Protein AF-A0AAJ6AC13-F1 (afdb_monomer)

Nearest PDB structures (foldseek):
  7mqa-assembly1_SB  TM=4.534E-01  e=7.422E+00  Homo sapiens

Secondary structure (DSSP, 8-state):
--TTT---------SS--HHHHHHHHHHHHHTT-----EEESS-TTHHHHHHTS-EEE-HHHHHHHHHHHHHHGGG-

pLDDT: mean 88.67, std 9.57, range [51.88, 96.69]

Structure (mmCIF, N/CA/C/O backbone):
data_AF-A0AAJ6AC13-F1
#
_entry.id   AF-A0AAJ6AC13-F1
#
loop_
_atom_site.group_PDB
_atom_site.id
_atom_site.type_symbol
_atom_site.label_atom_id
_atom_site.label_alt_id
_atom_site.label_comp_id
_atom_site.label_asym_id
_atom_site.label_entity_id
_atom_site.label_seq_id
_atom_site.pdbx_PDB_ins_code
_atom_site.Cartn_x
_atom_site.Cartn_y
_atom_site.Cartn_z
_atom_site.occupancy
_atom_site.B_iso_or_equiv
_atom_site.auth_seq_id
_atom_site.auth_comp_id
_atom_site.auth_asym_id
_atom_site.auth_atom_id
_atom_site.pdbx_PDB_model_num
ATOM 1 N N . MET A 1 1 ? 1.004 -3.588 7.553 1.00 78.50 1 MET A N 1
ATOM 2 C CA . MET A 1 1 ? 1.656 -4.512 8.500 1.00 78.50 1 MET A CA 1
ATOM 3 C C . MET A 1 1 ? 1.805 -3.763 9.808 1.00 78.50 1 MET A C 1
ATOM 5 O O . MET A 1 1 ? 2.113 -2.578 9.737 1.00 78.50 1 MET A O 1
ATOM 9 N N . ASP A 1 2 ? 1.524 -4.371 10.955 1.00 84.94 2 ASP A N 1
ATOM 10 C CA . ASP A 1 2 ? 1.800 -3.692 12.224 1.00 84.94 2 ASP A CA 1
ATOM 11 C C . ASP A 1 2 ? 3.307 -3.718 12.531 1.00 84.94 2 ASP A C 1
ATOM 13 O O . ASP A 1 2 ? 4.030 -4.633 12.127 1.00 84.94 2 ASP A O 1
ATOM 17 N N . SER A 1 3 ? 3.806 -2.688 13.209 1.00 83.56 3 SER A N 1
ATOM 18 C CA . SER A 1 3 ? 5.241 -2.518 13.446 1.00 83.56 3 SER A CA 1
ATOM 19 C C . SER A 1 3 ? 5.815 -3.513 14.456 1.00 83.56 3 SER A C 1
ATOM 21 O O . SER A 1 3 ? 7.015 -3.787 14.379 1.00 83.56 3 SER A O 1
ATOM 23 N N . LEU A 1 4 ? 4.983 -4.060 15.349 1.00 87.38 4 LEU A N 1
ATOM 24 C CA . LEU A 1 4 ? 5.389 -4.925 16.454 1.00 87.38 4 LEU A CA 1
ATOM 25 C C . LEU A 1 4 ? 5.429 -6.400 16.034 1.00 87.38 4 LEU A C 1
ATOM 27 O O . LEU A 1 4 ? 6.490 -7.014 16.028 1.00 87.38 4 LEU A O 1
ATOM 31 N N . SER A 1 5 ? 4.286 -6.956 15.638 1.00 90.94 5 SER A N 1
ATOM 32 C CA . SER A 1 5 ? 4.117 -8.372 15.301 1.00 90.94 5 SER A CA 1
ATOM 33 C C . SER A 1 5 ? 4.453 -8.707 13.848 1.00 90.94 5 SER A C 1
ATOM 35 O O . SER A 1 5 ? 4.518 -9.882 13.490 1.00 90.94 5 SER A O 1
ATOM 37 N N . LYS A 1 6 ? 4.672 -7.686 13.006 1.00 88.69 6 LYS A N 1
ATOM 38 C CA . LYS A 1 6 ? 4.939 -7.828 11.566 1.00 88.69 6 LYS A CA 1
ATOM 39 C C . LYS A 1 6 ? 3.838 -8.595 10.823 1.00 88.69 6 LYS A C 1
ATOM 41 O O . LYS A 1 6 ? 4.086 -9.184 9.772 1.00 88.69 6 LYS A O 1
ATOM 46 N N . LYS A 1 7 ? 2.596 -8.571 11.315 1.00 92.06 7 LYS A N 1
ATOM 47 C CA . LYS A 1 7 ? 1.468 -9.255 10.671 1.00 92.06 7 LYS A CA 1
ATOM 48 C C . LYS A 1 7 ? 0.719 -8.325 9.729 1.00 92.06 7 LYS A C 1
ATOM 50 O O . LYS A 1 7 ? 0.671 -7.100 9.888 1.00 92.06 7 LYS A O 1
ATOM 55 N N . VAL A 1 8 ? 0.109 -8.915 8.705 1.00 93.06 8 VAL A N 1
ATOM 56 C CA . VAL A 1 8 ? -0.827 -8.204 7.832 1.00 93.06 8 VAL A CA 1
ATOM 57 C C . VAL A 1 8 ? -2.115 -7.951 8.617 1.00 93.06 8 VAL A C 1
ATOM 59 O O . VAL A 1 8 ? -2.786 -8.883 9.035 1.00 93.06 8 VAL A O 1
ATOM 62 N N . VAL A 1 9 ? -2.452 -6.676 8.818 1.00 93.94 9 VAL A N 1
ATOM 63 C CA . VAL A 1 9 ? -3.622 -6.240 9.610 1.00 93.94 9 VAL A CA 1
ATOM 64 C C . VAL A 1 9 ? -4.868 -5.965 8.764 1.00 93.94 9 VAL A C 1
ATOM 66 O O . VAL A 1 9 ? -5.973 -5.819 9.286 1.00 93.94 9 VAL A O 1
ATOM 69 N N . TYR A 1 10 ? -4.689 -5.871 7.448 1.00 95.00 10 TYR A N 1
ATOM 70 C CA . TYR A 1 10 ? -5.748 -5.657 6.474 1.00 95.00 10 TYR A CA 1
ATOM 71 C C . TYR A 1 10 ? -5.308 -6.227 5.131 1.00 95.00 10 TYR A C 1
ATOM 73 O O . TYR A 1 10 ? -4.191 -5.963 4.686 1.00 95.00 10 TYR A O 1
ATOM 81 N N . HIS A 1 11 ? -6.194 -6.970 4.477 1.00 94.88 11 HIS A N 1
ATOM 82 C CA . HIS A 1 11 ? -6.016 -7.410 3.101 1.00 94.88 11 HIS A CA 1
ATOM 83 C C . HIS A 1 11 ? -7.361 -7.327 2.379 1.00 94.88 11 HIS A C 1
ATOM 85 O O . HIS A 1 11 ? -8.416 -7.568 2.967 1.00 94.88 11 HIS A O 1
ATOM 91 N N . ARG A 1 12 ? -7.329 -6.969 1.098 1.00 95.00 12 ARG A N 1
ATOM 92 C CA . ARG A 1 12 ? -8.507 -6.979 0.233 1.00 95.00 12 ARG A CA 1
ATOM 93 C C . ARG A 1 12 ? -8.064 -7.225 -1.198 1.00 95.00 12 ARG A C 1
ATOM 95 O O . ARG A 1 12 ? -7.144 -6.571 -1.675 1.00 95.00 12 ARG A O 1
ATOM 102 N N . VAL A 1 13 ? -8.758 -8.129 -1.876 1.00 96.06 13 VAL A N 1
ATOM 103 C CA . VAL A 1 13 ? -8.610 -8.343 -3.317 1.00 96.06 13 VAL A CA 1
ATOM 104 C C . VAL A 1 13 ? -9.674 -7.513 -4.029 1.00 96.06 13 VAL A C 1
ATOM 106 O O . VAL A 1 13 ? -10.847 -7.557 -3.659 1.00 96.06 13 VAL A O 1
ATOM 109 N N . ILE A 1 14 ? -9.264 -6.729 -5.024 1.00 94.56 14 ILE A N 1
ATOM 110 C CA . ILE A 1 14 ? -10.148 -5.892 -5.843 1.00 94.56 14 ILE A CA 1
ATOM 111 C C . ILE A 1 14 ? -9.873 -6.157 -7.321 1.00 94.56 14 ILE A C 1
ATOM 113 O O . ILE A 1 14 ? -8.741 -6.440 -7.698 1.00 94.56 14 ILE A O 1
ATOM 117 N N . LYS A 1 15 ? -10.907 -6.054 -8.162 1.00 96.00 15 LYS A N 1
ATOM 118 C CA . LYS A 1 15 ? -10.762 -6.219 -9.620 1.00 96.00 15 LYS A CA 1
ATOM 119 C C . LYS A 1 15 ? -10.128 -5.000 -10.289 1.00 96.00 15 LYS A C 1
ATOM 121 O O . LYS A 1 15 ? -9.401 -5.134 -11.262 1.00 96.00 15 LYS A O 1
ATOM 126 N N . THR A 1 16 ? -10.436 -3.812 -9.776 1.00 94.06 16 THR A N 1
ATOM 127 C CA . THR A 1 16 ? -9.957 -2.538 -10.314 1.00 94.06 16 THR A CA 1
ATOM 128 C C . THR A 1 16 ? -9.593 -1.631 -9.159 1.00 94.06 16 THR A C 1
ATOM 130 O O . THR A 1 16 ? -10.381 -1.459 -8.225 1.00 94.06 16 THR A O 1
ATOM 133 N N . GLU A 1 17 ? -8.406 -1.047 -9.234 1.00 89.81 17 GLU A N 1
ATOM 134 C CA . GLU A 1 17 ? -7.919 -0.090 -8.255 1.00 89.81 17 GLU A CA 1
ATOM 135 C C . GLU A 1 17 ? -8.744 1.200 -8.305 1.00 89.81 17 GLU A C 1
ATOM 137 O O . GLU A 1 17 ? -8.923 1.803 -9.361 1.00 89.81 17 GLU A O 1
ATOM 142 N N . LYS A 1 18 ? -9.286 1.616 -7.156 1.00 91.00 18 LYS A N 1
ATOM 143 C CA . LYS A 1 18 ? -10.105 2.827 -7.022 1.00 91.00 18 LYS A CA 1
ATOM 144 C C . LYS A 1 18 ? -9.814 3.510 -5.697 1.00 91.00 18 LYS A C 1
ATOM 146 O O . LYS A 1 18 ? -9.649 2.843 -4.676 1.00 91.00 18 LYS A O 1
ATOM 151 N N . ASP A 1 19 ? -9.875 4.834 -5.702 1.00 90.81 19 ASP A N 1
ATOM 152 C CA . ASP A 1 19 ? -9.550 5.682 -4.549 1.00 90.81 19 ASP A CA 1
ATOM 153 C C . ASP A 1 19 ? -10.409 5.364 -3.318 1.00 90.81 19 ASP A C 1
ATOM 155 O O . ASP A 1 19 ? -9.935 5.367 -2.181 1.00 90.81 19 ASP A O 1
ATOM 159 N N . VAL A 1 20 ? -11.673 4.995 -3.550 1.00 93.38 20 VAL A N 1
ATOM 160 C CA . VAL A 1 20 ? -12.612 4.582 -2.500 1.00 93.38 20 VAL A CA 1
ATOM 161 C C . VAL A 1 20 ? -12.075 3.425 -1.653 1.00 93.38 20 VAL A C 1
ATOM 163 O O . VAL A 1 20 ? -12.293 3.392 -0.443 1.00 93.38 20 VAL A O 1
ATOM 166 N N . TYR A 1 21 ? -11.329 2.490 -2.247 1.00 94.25 21 TYR A N 1
ATOM 167 C CA . TYR A 1 21 ? -10.827 1.331 -1.516 1.00 94.25 21 TYR A CA 1
ATOM 168 C C . TYR A 1 21 ? -9.690 1.691 -0.564 1.00 94.25 21 TYR A C 1
ATOM 170 O O . TYR A 1 21 ? -9.621 1.104 0.517 1.00 94.25 21 TYR A O 1
ATOM 178 N N . TYR A 1 22 ? -8.876 2.696 -0.897 1.00 92.38 22 TYR A N 1
ATOM 179 C CA . TYR A 1 22 ? -7.887 3.237 0.033 1.00 92.38 22 TYR A CA 1
ATOM 180 C C . TYR A 1 22 ? -8.560 3.891 1.233 1.00 92.38 22 TYR A C 1
ATOM 182 O O .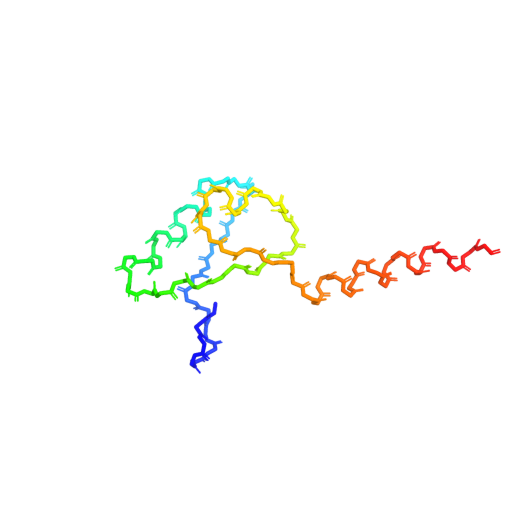 TYR A 1 22 ? -8.219 3.556 2.365 1.00 92.38 22 TYR A 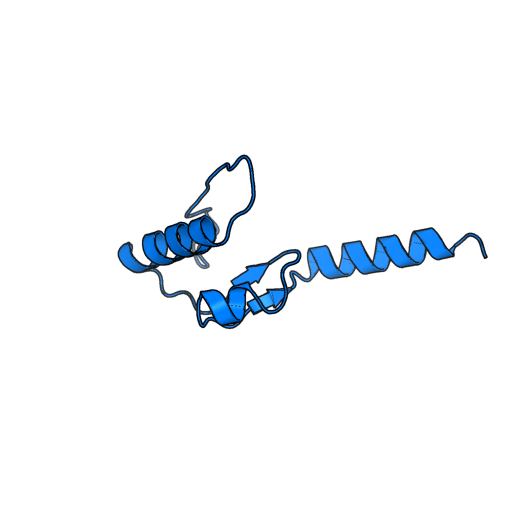O 1
ATOM 190 N N . ARG A 1 23 ? -9.572 4.742 1.006 1.00 93.56 23 ARG A N 1
ATOM 191 C CA . ARG A 1 23 ? -10.323 5.381 2.101 1.00 93.56 23 ARG A CA 1
ATOM 192 C C . ARG A 1 23 ? -10.975 4.345 3.018 1.00 93.56 23 ARG A C 1
ATOM 194 O O . ARG A 1 23 ? -10.864 4.452 4.236 1.00 93.56 23 ARG A O 1
ATOM 201 N N . ILE A 1 24 ? -11.603 3.310 2.448 1.00 95.56 24 ILE A N 1
ATOM 202 C CA . ILE A 1 24 ? -12.225 2.234 3.234 1.00 95.56 24 ILE A CA 1
ATOM 203 C C . ILE A 1 24 ? -11.182 1.503 4.086 1.00 95.56 24 ILE A C 1
ATOM 205 O O . ILE A 1 24 ? -11.409 1.309 5.281 1.00 95.56 24 ILE A O 1
ATOM 209 N N . ALA A 1 25 ? -10.052 1.095 3.502 1.00 94.81 25 ALA A N 1
ATOM 210 C CA . ALA A 1 25 ? -8.999 0.389 4.231 1.00 94.81 25 ALA A CA 1
ATOM 211 C C . ALA A 1 25 ? -8.414 1.254 5.357 1.00 94.81 25 ALA A C 1
ATOM 213 O O . ALA A 1 25 ? -8.307 0.811 6.500 1.00 94.81 25 ALA A O 1
ATOM 214 N N . PHE A 1 26 ? -8.106 2.508 5.041 1.00 94.19 26 PHE A N 1
ATOM 215 C CA . PHE A 1 26 ? -7.521 3.472 5.961 1.00 94.19 26 PHE A CA 1
ATOM 216 C C . PHE A 1 26 ? -8.444 3.768 7.153 1.00 94.19 26 PHE A C 1
ATOM 218 O O . PHE A 1 26 ? -8.025 3.662 8.307 1.00 94.19 26 PHE A O 1
ATOM 225 N N . ASN A 1 27 ? -9.732 4.020 6.899 1.00 94.75 27 ASN A N 1
ATOM 226 C CA . ASN A 1 27 ? -10.720 4.239 7.958 1.0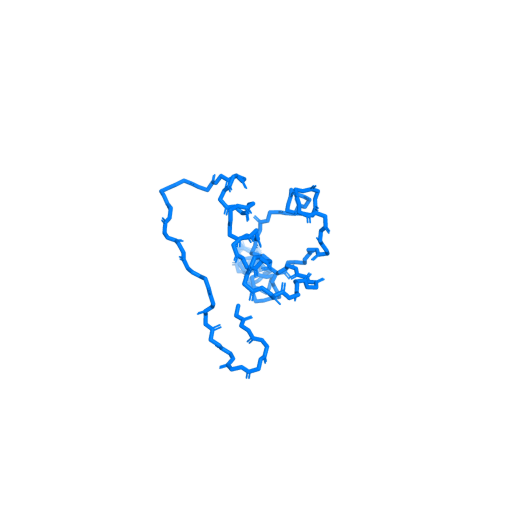0 94.75 27 ASN A CA 1
ATOM 227 C C . ASN A 1 27 ? -10.979 2.972 8.782 1.00 94.75 27 ASN A C 1
ATOM 229 O O . ASN A 1 27 ? -11.110 3.056 10.000 1.00 94.75 27 ASN A O 1
ATOM 233 N N . SER A 1 28 ? -10.988 1.792 8.151 1.00 95.94 28 SER A N 1
ATOM 234 C CA . SER A 1 28 ? -11.132 0.514 8.868 1.00 95.94 28 SER A CA 1
ATOM 235 C C . SER A 1 28 ? -10.007 0.295 9.880 1.00 95.94 28 SER A C 1
ATOM 237 O O . SER A 1 28 ? -10.242 -0.251 10.954 1.00 95.94 28 SER A O 1
ATOM 239 N N . LEU A 1 29 ? -8.785 0.720 9.549 1.00 94.88 29 LEU A N 1
ATOM 240 C CA . LEU A 1 29 ? -7.646 0.659 10.464 1.00 94.88 29 LEU A CA 1
ATOM 241 C C . LEU A 1 29 ? -7.764 1.705 11.581 1.00 94.88 29 LEU A C 1
ATOM 243 O O . LEU A 1 29 ? -7.593 1.355 12.747 1.00 94.88 29 LEU A O 1
ATOM 247 N N . ARG A 1 30 ? -8.142 2.951 11.270 1.00 94.00 30 ARG A N 1
ATOM 248 C CA . ARG A 1 30 ? -8.376 3.983 12.299 1.00 94.00 30 ARG A CA 1
ATOM 249 C C . ARG A 1 30 ? -9.450 3.573 13.312 1.00 94.00 30 ARG A C 1
ATOM 251 O O . ARG A 1 30 ? -9.224 3.699 14.509 1.00 94.00 30 ARG A O 1
ATOM 258 N N . MET A 1 31 ? -10.569 3.004 12.856 1.00 96.69 31 MET A N 1
ATOM 259 C CA . MET A 1 31 ? -11.642 2.518 13.743 1.00 96.69 31 MET A CA 1
ATOM 260 C C . MET A 1 31 ? -11.194 1.389 14.682 1.00 96.69 31 MET A C 1
ATOM 262 O O . MET A 1 31 ? -11.771 1.217 15.748 1.00 96.69 31 MET A O 1
ATOM 266 N N . LYS A 1 32 ? -10.156 0.629 14.313 1.00 94.62 32 LYS A N 1
ATOM 267 C CA . LYS A 1 32 ? -9.546 -0.404 15.167 1.00 94.62 32 LYS A CA 1
ATOM 268 C C . LYS A 1 32 ? -8.485 0.153 16.130 1.00 94.62 32 LYS A C 1
ATOM 270 O O . LYS A 1 32 ? -7.834 -0.627 16.814 1.00 94.62 32 LYS A O 1
ATOM 275 N N . GLY A 1 33 ? -8.279 1.471 16.160 1.00 94.44 33 GLY A N 1
ATOM 276 C CA . GLY A 1 33 ? -7.304 2.133 17.030 1.00 94.44 33 GLY A CA 1
ATOM 277 C C . GLY A 1 33 ? -5.879 2.192 16.472 1.00 94.44 33 GLY A C 1
ATOM 278 O O . GLY A 1 33 ? -4.956 2.535 17.206 1.00 94.44 33 GLY A O 1
ATOM 279 N N . TYR A 1 34 ? -5.659 1.878 15.188 1.00 92.8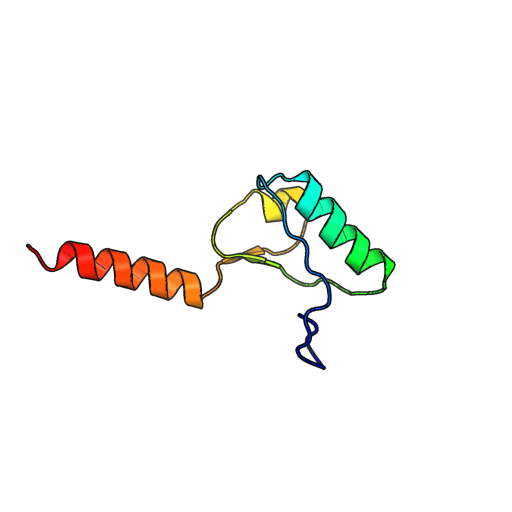1 34 TYR A N 1
ATOM 280 C CA . TYR A 1 34 ? -4.327 2.021 14.596 1.00 92.81 34 TYR A CA 1
ATOM 281 C C . TYR A 1 34 ? -3.983 3.495 14.354 1.00 92.81 34 TYR A C 1
ATOM 283 O O . TYR A 1 34 ? -4.714 4.211 13.667 1.00 92.81 34 TYR A O 1
ATOM 291 N N . ASN A 1 35 ? -2.811 3.913 14.834 1.00 91.12 35 ASN A N 1
ATOM 292 C CA . ASN A 1 35 ? -2.206 5.190 14.474 1.00 91.12 35 ASN A CA 1
ATOM 293 C C . ASN A 1 35 ? -1.364 5.037 13.194 1.00 91.12 35 ASN A C 1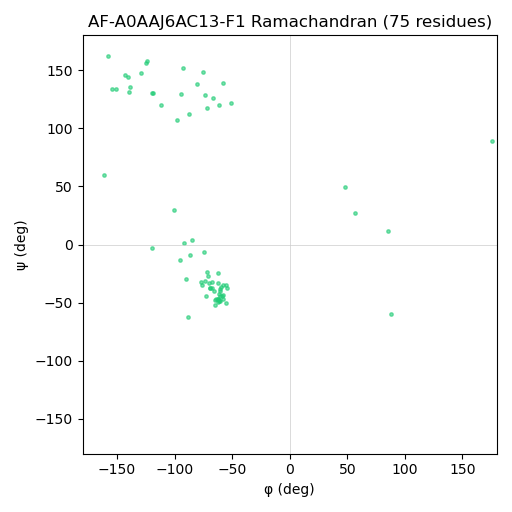
ATOM 295 O O . ASN A 1 35 ? -0.337 4.354 13.195 1.00 91.12 35 ASN A O 1
ATOM 299 N N . ILE A 1 36 ? -1.806 5.656 12.096 1.00 91.06 36 ILE A N 1
ATOM 300 C CA . ILE A 1 36 ? -1.146 5.572 10.788 1.00 91.06 36 ILE A CA 1
ATOM 301 C C . ILE A 1 36 ? -0.267 6.810 10.594 1.00 91.06 36 ILE A C 1
ATOM 303 O O . ILE A 1 36 ? -0.778 7.898 10.359 1.00 91.06 36 ILE A O 1
ATOM 307 N N . GLN A 1 37 ? 1.052 6.632 10.678 1.00 91.00 37 GLN A N 1
ATOM 308 C CA . GLN A 1 37 ? 2.027 7.732 10.609 1.00 91.00 37 GLN A CA 1
ATOM 309 C C . GLN A 1 37 ? 2.504 8.029 9.182 1.00 91.00 37 GLN A C 1
ATOM 311 O O . GLN A 1 37 ? 2.879 9.153 8.862 1.00 91.00 37 GLN A O 1
ATOM 316 N N . SER A 1 38 ? 2.522 7.012 8.321 1.00 91.19 38 SER A N 1
ATOM 317 C CA . SER A 1 38 ? 2.963 7.141 6.938 1.00 91.19 38 SER A CA 1
ATOM 318 C C . SER A 1 38 ? 2.400 6.026 6.064 1.00 91.19 38 SER A C 1
ATOM 320 O O . SER A 1 38 ? 1.944 4.983 6.544 1.00 91.19 38 SER A O 1
ATOM 322 N N . ILE A 1 39 ? 2.442 6.256 4.756 1.00 91.12 39 ILE A N 1
ATOM 323 C CA . ILE A 1 39 ? 2.049 5.308 3.720 1.00 91.12 39 ILE A CA 1
ATOM 324 C C . ILE A 1 39 ? 3.271 5.036 2.853 1.00 91.12 39 ILE A C 1
ATOM 326 O O . ILE A 1 39 ? 3.931 5.955 2.378 1.00 91.12 39 ILE A O 1
ATOM 330 N N . THR A 1 40 ? 3.568 3.762 2.624 1.00 91.62 40 THR A N 1
ATOM 331 C CA . THR A 1 40 ? 4.560 3.342 1.631 1.00 91.62 40 THR A CA 1
ATOM 332 C C . THR A 1 40 ? 3.830 2.633 0.499 1.00 91.62 40 THR A C 1
ATOM 334 O O . THR A 1 40 ? 3.164 1.630 0.749 1.00 91.62 40 THR A O 1
ATOM 337 N N . CYS A 1 41 ? 3.932 3.146 -0.727 1.00 91.38 41 CYS A N 1
ATOM 338 C CA . CYS A 1 41 ? 3.276 2.583 -1.912 1.00 91.38 41 CYS A CA 1
ATOM 339 C C . CYS A 1 41 ? 4.284 2.271 -3.025 1.00 91.38 41 CYS A C 1
ATOM 341 O O . CYS A 1 41 ? 5.368 2.848 -3.082 1.00 91.38 41 CYS A O 1
ATOM 343 N N . ASP A 1 42 ? 3.924 1.374 -3.928 1.00 89.19 42 ASP A N 1
ATOM 344 C CA . ASP A 1 42 ? 4.697 0.969 -5.108 1.00 89.19 42 ASP A CA 1
ATOM 345 C C . ASP A 1 42 ? 4.649 1.988 -6.262 1.00 89.19 42 ASP A C 1
ATOM 347 O O . ASP A 1 42 ? 5.647 2.155 -6.965 1.00 89.19 42 ASP A O 1
ATOM 351 N N . GLY A 1 43 ? 3.543 2.718 -6.438 1.00 74.50 43 GLY A N 1
ATOM 352 C CA . GLY A 1 43 ? 3.465 3.743 -7.480 1.00 74.50 43 GLY A CA 1
ATOM 353 C C . GLY A 1 43 ? 2.107 4.420 -7.628 1.00 74.50 43 GLY A C 1
ATOM 354 O O . GLY A 1 43 ? 1.304 4.012 -8.455 1.00 74.50 43 GLY A O 1
ATOM 355 N N . ARG A 1 44 ? 1.885 5.516 -6.887 1.00 71.94 44 ARG A N 1
ATOM 356 C CA . ARG A 1 44 ? 0.771 6.463 -7.102 1.00 71.94 44 ARG A CA 1
ATOM 357 C C . ARG A 1 44 ? 1.049 7.809 -6.412 1.00 71.94 44 ARG A C 1
ATOM 359 O O . ARG A 1 44 ? 0.367 8.206 -5.467 1.00 71.94 44 ARG A O 1
ATOM 366 N N . ARG A 1 45 ? 2.148 8.469 -6.814 1.00 63.28 45 ARG A N 1
ATOM 367 C CA . ARG A 1 45 ? 2.622 9.724 -6.187 1.00 63.28 45 ARG A CA 1
ATOM 368 C C . ARG A 1 45 ? 1.539 10.809 -6.256 1.00 63.28 45 ARG A C 1
ATOM 370 O O . ARG A 1 45 ? 0.876 10.958 -7.274 1.00 63.28 45 ARG A O 1
ATOM 377 N N . GLY A 1 46 ? 1.391 11.571 -5.174 1.00 67.06 46 GLY A N 1
ATOM 378 C CA . GLY A 1 46 ? 0.438 12.684 -5.068 1.00 67.06 46 GLY A CA 1
ATOM 379 C C . GLY A 1 46 ? -0.938 12.240 -4.582 1.00 67.06 46 GLY A C 1
ATOM 380 O O . GLY A 1 46 ? -1.335 12.618 -3.487 1.00 67.06 46 GLY A O 1
ATOM 381 N N . ILE A 1 47 ? -1.598 11.340 -5.321 1.00 76.56 47 ILE A N 1
ATOM 382 C CA . ILE A 1 47 ? -3.003 10.970 -5.069 1.00 76.56 47 ILE A CA 1
ATOM 383 C C . ILE A 1 47 ? -3.215 10.500 -3.631 1.00 76.56 47 ILE A C 1
ATOM 385 O O . ILE A 1 47 ? -4.088 11.019 -2.956 1.00 76.56 47 ILE A O 1
ATOM 389 N N . LEU A 1 48 ? -2.412 9.562 -3.123 1.00 81.88 48 LEU A N 1
ATOM 390 C CA . LEU A 1 48 ? -2.628 9.025 -1.772 1.00 81.88 48 LEU A CA 1
ATOM 391 C C . LEU A 1 48 ? -2.365 10.044 -0.659 1.00 81.88 48 LEU A C 1
ATOM 393 O O . LEU A 1 48 ? -3.047 9.998 0.363 1.00 81.88 48 LEU A O 1
ATOM 397 N N . LYS A 1 49 ? -1.414 10.963 -0.866 1.00 78.06 49 LYS A N 1
ATOM 398 C CA . LYS A 1 49 ? -1.126 12.028 0.099 1.00 78.06 49 LYS A CA 1
ATOM 399 C C . LYS A 1 49 ? -2.331 12.954 0.210 1.00 78.06 49 LYS A C 1
ATOM 401 O O . LYS A 1 49 ? -2.823 13.153 1.312 1.00 78.06 49 LYS A O 1
ATOM 406 N N . ASP A 1 50 ? -2.827 13.449 -0.920 1.00 80.50 50 ASP A N 1
ATOM 407 C CA . ASP A 1 50 ? -3.948 14.393 -0.951 1.00 80.50 50 ASP A CA 1
ATOM 408 C C . ASP A 1 50 ? -5.265 13.710 -0.539 1.00 80.50 50 ASP A C 1
ATOM 410 O O . ASP A 1 50 ? -6.124 14.304 0.107 1.00 80.50 50 ASP A O 1
ATOM 414 N N . LEU A 1 51 ? -5.416 12.423 -0.866 1.00 83.81 51 LEU A N 1
ATOM 415 C CA . LEU A 1 51 ? -6.601 11.622 -0.556 1.00 83.81 51 LEU A CA 1
ATOM 416 C C . LEU A 1 51 ? -6.761 11.330 0.941 1.00 83.81 51 LEU A C 1
ATOM 418 O O . LEU A 1 51 ? -7.896 11.232 1.418 1.00 83.81 51 LEU A O 1
ATOM 422 N N . LEU A 1 52 ? -5.651 11.100 1.647 1.00 88.81 52 LEU A N 1
ATOM 423 C CA . LEU A 1 52 ? -5.638 10.565 3.014 1.00 88.81 52 LEU A CA 1
ATOM 424 C C . LEU A 1 52 ? -4.989 11.506 4.033 1.00 88.81 52 LEU A C 1
ATOM 426 O O . LEU A 1 52 ? -4.953 11.165 5.215 1.00 88.81 52 LEU A O 1
ATOM 430 N N . ASP A 1 53 ? -4.471 12.650 3.580 1.00 89.62 53 ASP A N 1
ATOM 431 C CA . ASP A 1 53 ? -3.748 13.632 4.391 1.00 89.62 53 ASP A CA 1
ATOM 432 C C . ASP A 1 53 ? -2.670 12.970 5.267 1.00 89.62 53 ASP A C 1
ATOM 434 O O . ASP A 1 53 ? -2.636 13.079 6.489 1.00 89.62 53 ASP A O 1
ATOM 438 N N . THR A 1 54 ? -1.847 12.126 4.641 1.00 90.94 54 THR A N 1
ATOM 439 C CA . THR A 1 54 ? -0.840 11.313 5.338 1.00 90.94 54 THR A CA 1
ATOM 440 C C . THR A 1 54 ? 0.464 11.292 4.542 1.00 90.94 54 THR A C 1
ATOM 442 O O . THR A 1 54 ? 0.426 11.079 3.320 1.00 90.94 54 THR A O 1
ATOM 445 N N . PRO A 1 55 ? 1.635 11.469 5.194 1.00 91.62 55 PRO A N 1
ATOM 446 C CA . PRO A 1 55 ? 2.928 11.382 4.528 1.00 91.62 55 PRO A CA 1
ATOM 447 C C . PRO A 1 55 ? 3.044 10.093 3.716 1.00 91.62 55 PRO A C 1
ATOM 449 O O . PRO A 1 55 ? 2.903 8.992 4.246 1.00 91.62 55 PRO A O 1
ATOM 452 N N . THR A 1 56 ? 3.281 10.234 2.415 1.00 90.81 56 THR A N 1
ATOM 453 C CA . THR A 1 56 ? 3.351 9.106 1.486 1.00 90.81 56 THR A CA 1
ATOM 454 C C . THR A 1 56 ? 4.724 9.060 0.836 1.00 90.81 56 THR A C 1
ATOM 456 O O . THR A 1 56 ? 5.187 10.061 0.290 1.00 90.81 56 THR A O 1
ATOM 459 N N . GLN A 1 57 ? 5.350 7.888 0.857 1.00 91.44 57 GLN A N 1
ATOM 460 C CA . GLN A 1 57 ? 6.634 7.621 0.219 1.00 91.44 57 GLN A CA 1
ATOM 461 C C . GLN A 1 57 ? 6.543 6.442 -0.749 1.00 91.4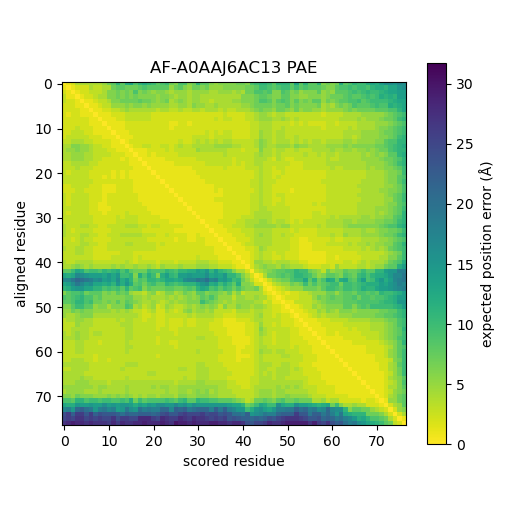4 57 GLN A C 1
ATOM 463 O O . GLN A 1 57 ? 5.697 5.554 -0.619 1.00 91.44 57 GLN A O 1
ATOM 468 N N . MET A 1 58 ? 7.454 6.421 -1.716 1.00 92.06 58 MET A N 1
ATOM 469 C CA . MET A 1 58 ? 7.601 5.290 -2.620 1.00 92.06 58 MET A CA 1
ATOM 470 C C . MET A 1 58 ? 8.406 4.181 -1.924 1.00 92.06 58 MET A C 1
ATOM 472 O O . MET A 1 58 ? 9.387 4.449 -1.234 1.00 92.06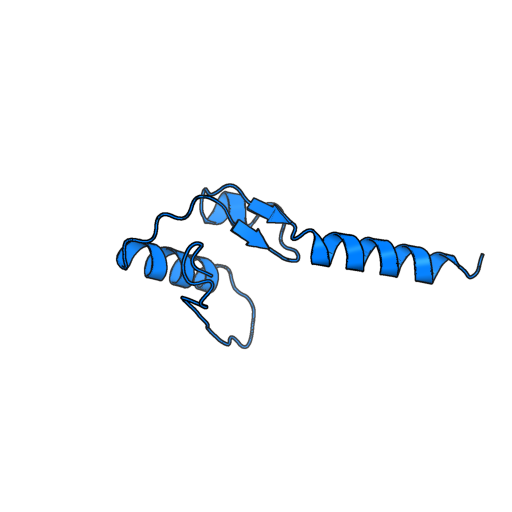 58 MET A O 1
ATOM 476 N N . CYS A 1 59 ? 7.994 2.928 -2.087 1.00 93.00 59 CYS A N 1
ATOM 477 C CA . CYS A 1 59 ? 8.707 1.760 -1.589 1.00 93.00 59 CYS A CA 1
ATOM 478 C C . CYS A 1 59 ? 10.117 1.629 -2.199 1.00 93.00 59 CYS A C 1
ATOM 480 O O . CYS A 1 59 ? 10.267 1.410 -3.400 1.00 93.00 59 CYS A O 1
ATOM 482 N N . HIS A 1 60 ? 11.161 1.647 -1.365 1.00 94.25 60 HIS A N 1
ATOM 483 C CA . HIS A 1 60 ? 12.548 1.494 -1.827 1.00 94.25 60 HIS A CA 1
ATOM 484 C C . HIS A 1 60 ? 12.791 0.225 -2.655 1.00 94.25 60 HIS A C 1
ATOM 486 O O . HIS A 1 60 ? 13.500 0.293 -3.654 1.00 94.25 60 HIS A O 1
ATOM 492 N N . PHE A 1 61 ? 12.153 -0.901 -2.321 1.00 94.81 61 PHE A N 1
ATOM 493 C CA . PHE A 1 61 ? 12.270 -2.131 -3.115 1.00 94.81 61 PHE A CA 1
ATOM 494 C C . PHE A 1 61 ? 11.745 -1.955 -4.543 1.00 94.81 61 PHE A C 1
ATOM 496 O O . PHE A 1 61 ? 12.395 -2.369 -5.503 1.00 94.81 61 PHE A O 1
ATOM 503 N N . HIS A 1 62 ? 10.605 -1.279 -4.699 1.00 93.44 62 HIS A N 1
ATOM 504 C CA . HIS A 1 62 ? 10.071 -0.956 -6.017 1.00 93.44 62 HIS A CA 1
ATOM 505 C C . HIS A 1 62 ? 10.948 0.077 -6.733 1.00 93.44 62 HIS A C 1
ATOM 507 O O . HIS A 1 62 ? 11.154 -0.052 -7.938 1.00 93.44 62 HIS A O 1
ATOM 513 N N . MET A 1 63 ? 11.515 1.067 -6.026 1.00 94.19 63 MET A N 1
ATOM 514 C CA . MET A 1 63 ? 12.428 2.046 -6.642 1.00 94.19 63 MET A CA 1
ATOM 515 C C . MET A 1 63 ? 13.662 1.360 -7.215 1.00 94.19 63 MET A C 1
ATOM 517 O O . MET A 1 63 ? 13.996 1.585 -8.377 1.00 94.19 63 MET A O 1
ATOM 521 N N . VAL A 1 64 ? 14.290 0.474 -6.439 1.00 95.75 64 VAL A N 1
ATOM 522 C CA . VAL A 1 64 ? 15.423 -0.331 -6.907 1.00 95.75 64 VAL A CA 1
ATOM 523 C C . VAL A 1 64 ? 15.012 -1.151 -8.129 1.00 95.75 64 VAL A C 1
ATOM 525 O O . VAL A 1 64 ? 15.704 -1.112 -9.142 1.00 95.75 64 VAL A O 1
ATOM 528 N N . ALA A 1 65 ? 13.859 -1.824 -8.099 1.00 94.88 65 ALA A N 1
ATOM 529 C CA . ALA A 1 65 ? 13.379 -2.603 -9.241 1.00 94.88 65 ALA A CA 1
ATOM 530 C C . ALA A 1 65 ? 13.160 -1.748 -10.507 1.00 94.88 65 ALA A C 1
ATOM 532 O O . ALA A 1 65 ? 13.508 -2.180 -11.609 1.00 94.88 65 ALA A O 1
ATOM 533 N N . ILE A 1 66 ? 12.625 -0.530 -10.364 1.00 93.38 66 ILE A N 1
ATOM 534 C CA . ILE A 1 66 ? 12.452 0.423 -11.472 1.00 93.38 66 ILE A CA 1
ATOM 535 C C . ILE A 1 66 ? 13.808 0.816 -12.061 1.00 93.38 66 ILE A C 1
ATOM 537 O O . ILE A 1 66 ? 13.978 0.727 -13.278 1.00 93.38 66 ILE A O 1
ATOM 541 N N . VAL A 1 67 ? 14.767 1.205 -11.215 1.00 94.44 67 VAL A N 1
ATOM 542 C CA . VAL A 1 67 ? 16.120 1.593 -11.646 1.00 94.44 67 VAL A CA 1
ATOM 543 C C . VAL A 1 67 ? 16.811 0.426 -12.348 1.00 94.44 67 VAL A C 1
ATOM 545 O O . VAL A 1 67 ? 17.278 0.575 -13.473 1.00 94.44 67 VAL A O 1
ATOM 548 N N . MET A 1 68 ? 16.795 -0.765 -11.749 1.00 96.12 68 MET A N 1
ATOM 549 C CA . MET A 1 68 ? 17.410 -1.959 -12.334 1.00 96.12 68 MET A CA 1
ATOM 550 C C . MET A 1 68 ? 16.793 -2.327 -13.687 1.00 96.12 68 MET A C 1
ATOM 552 O O . MET A 1 68 ? 17.508 -2.717 -14.609 1.00 96.12 68 MET A O 1
ATOM 556 N N . ARG A 1 69 ? 15.471 -2.182 -13.842 1.00 94.19 69 ARG A N 1
ATOM 557 C CA . ARG A 1 69 ? 14.795 -2.405 -15.127 1.00 94.19 69 ARG A CA 1
ATOM 558 C C . ARG A 1 69 ? 15.209 -1.377 -16.179 1.00 94.19 69 ARG A C 1
ATOM 560 O O . ARG A 1 69 ? 15.367 -1.755 -17.336 1.00 94.19 69 ARG A O 1
ATOM 567 N N . ALA A 1 70 ? 15.369 -0.111 -15.796 1.00 93.50 70 ALA A N 1
ATOM 568 C CA . ALA A 1 70 ? 15.834 0.937 -16.702 1.00 93.50 70 ALA A CA 1
ATOM 569 C C . ALA A 1 70 ? 17.271 0.667 -17.174 1.00 93.50 70 ALA A C 1
ATOM 571 O O . ALA A 1 70 ? 17.527 0.674 -18.374 1.00 93.50 70 ALA A O 1
ATOM 572 N N . LEU A 1 71 ? 18.173 0.320 -16.251 1.00 93.44 71 LEU A N 1
ATOM 573 C CA . LEU A 1 71 ? 19.565 -0.009 -16.573 1.00 93.44 71 LEU A CA 1
ATOM 574 C C . LEU A 1 71 ? 19.673 -1.220 -17.509 1.00 93.44 71 LEU A C 1
ATOM 576 O O . LEU A 1 71 ? 20.379 -1.154 -18.507 1.00 93.44 71 LEU A O 1
ATOM 580 N N . ARG A 1 72 ? 18.914 -2.296 -17.259 1.00 92.44 72 ARG A N 1
ATOM 581 C CA . ARG A 1 72 ? 18.910 -3.486 -18.133 1.00 92.44 72 ARG A CA 1
ATOM 582 C C . ARG A 1 72 ? 18.427 -3.201 -19.554 1.00 92.4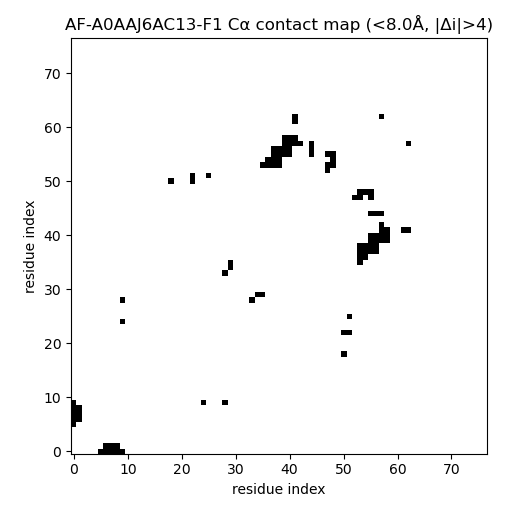4 72 ARG A C 1
ATOM 584 O O . ARG A 1 72 ? 18.907 -3.834 -20.483 1.00 92.44 72 ARG A O 1
ATOM 591 N N . LYS A 1 73 ? 17.484 -2.270 -19.736 1.00 82.31 73 LYS A N 1
ATOM 592 C CA . LYS A 1 73 ? 17.019 -1.868 -21.074 1.00 82.31 73 LYS A CA 1
ATOM 593 C C . LYS A 1 73 ? 18.067 -1.066 -21.849 1.00 82.31 73 LYS A C 1
ATOM 595 O O . LYS A 1 73 ? 18.069 -1.124 -23.071 1.00 82.31 73 LYS A O 1
ATOM 600 N N . ASN A 1 74 ? 18.949 -0.363 -21.142 1.00 71.25 74 ASN A N 1
ATOM 601 C CA . ASN A 1 74 ? 19.972 0.503 -21.728 1.00 71.25 74 ASN A CA 1
ATOM 602 C C . ASN A 1 74 ? 21.321 -0.202 -21.965 1.00 71.25 74 ASN A C 1
ATOM 604 O O . ASN A 1 74 ? 22.248 0.443 -22.431 1.00 71.25 74 ASN A O 1
ATOM 608 N N . ILE A 1 75 ? 21.445 -1.502 -21.666 1.00 60.72 75 ILE A N 1
ATOM 609 C CA . ILE A 1 75 ? 22.672 -2.295 -21.899 1.00 60.72 75 ILE A CA 1
ATOM 610 C C . ILE A 1 75 ? 22.890 -2.648 -23.391 1.00 60.72 75 ILE A C 1
ATOM 612 O O . ILE A 1 75 ? 23.945 -3.156 -23.745 1.00 60.72 75 ILE A O 1
ATOM 616 N N . ASN A 1 76 ? 21.932 -2.345 -24.276 1.00 56.41 76 ASN A N 1
ATOM 617 C CA . ASN A 1 76 ? 22.037 -2.580 -25.726 1.00 56.41 76 ASN A CA 1
ATOM 618 C C . ASN A 1 76 ? 22.404 -1.312 -26.538 1.00 56.41 76 ASN A C 1
ATOM 620 O O . ASN A 1 76 ? 21.974 -1.186 -27.685 1.00 56.41 76 ASN A O 1
ATOM 624 N N . LEU A 1 77 ? 23.142 -0.369 -25.946 1.00 51.88 77 LEU A N 1
ATOM 625 C CA . LEU A 1 77 ? 23.814 0.741 -26.642 1.00 51.88 77 LEU A CA 1
ATOM 626 C C . LEU A 1 77 ? 25.326 0.529 -26.561 1.00 51.88 77 LEU A C 1
ATOM 628 O O . LEU A 1 77 ? 26.003 0.852 -27.558 1.00 51.88 77 LEU A O 1
#

Organism: Glaesserella parasuis (NCBI:txid738)

Mean pr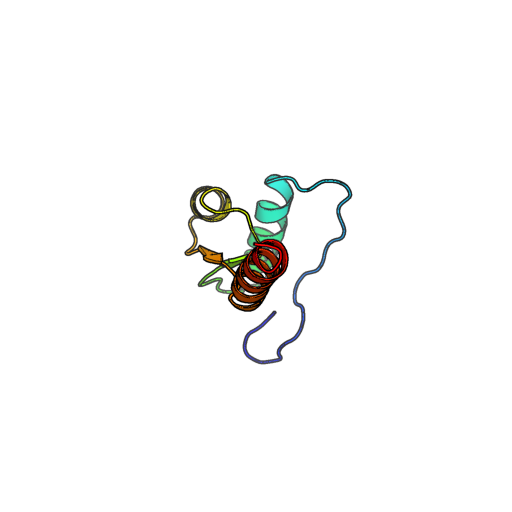edicted aligned error: 5.05 Å

Radius of gyration: 15.62 Å; Cα contacts (8 Å, |Δi|>4): 51; chains: 1; bounding box: 36×24×44 Å

Sequence (77 aa):
MDSLSKKVVYHRVIKTEKDVYYRIAFNSLRMKGYNIQSITCDGRRGILKDLLDTPTQMCHFHMVAIVMRALRKNINL

Solvent-accessible surface area (backbone atoms only — not comparable to full-atom values): 5006 Å² total; per-residue (Å²): 99,45,92,83,82,66,42,81,82,76,87,83,91,73,97,66,94,52,73,69,58,55,55,52,54,53,50,57,40,44,77,72,68,52,85,80,78,63,44,74,40,79,81,61,84,64,57,59,28,75,74,64,76,40,57,64,45,72,31,64,70,47,50,51,52,52,51,54,54,54,53,65,68,59,72,83,116

Foldseek 3Di:
DDPPPPDDPDDDDDPDDDLVVVVVRVVVCVVVVDDDAEAEDLDDPPSCCVSPVHHYDYDPVSVVVVVVVVVVVPPVD